Protein AF-A0A7S2F088-F1 (afdb_monomer_lite)

Secondary structure (DSSP, 8-state):
-------EEEEESS-TTSPPPB-SSSBHHHHHHHHHHHHHHHHHTTS--BHHHHHHHHHHHHHHH-SS---EEEEESS-GGGSB-S----THHHHTTTTSTTHHHHHHHHHHTT--

pLDDT: mean 81.99, std 18.35, range [38.06, 98.06]

Structure (mmCIF, N/CA/C/O backbone):
data_AF-A0A7S2F088-F1
#
_entry.id   AF-A0A7S2F088-F1
#
loop_
_atom_site.group_PDB
_atom_site.id
_atom_site.type_symbol
_atom_site.label_atom_id
_atom_site.label_alt_id
_atom_site.label_comp_id
_atom_site.label_asym_id
_atom_site.label_entity_id
_atom_site.label_seq_id
_atom_site.pdbx_PDB_ins_code
_atom_site.Cartn_x
_atom_site.Cartn_y
_atom_site.Cartn_z
_atom_site.occupancy
_atom_site.B_iso_or_equiv
_atom_site.auth_seq_id
_atom_site.auth_comp_id
_atom_site.auth_asym_id
_atom_site.auth_atom_id
_atom_site.pdbx_PDB_model_num
ATOM 1 N N . SER A 1 1 ? 27.245 15.854 -16.614 1.00 49.94 1 SER A N 1
ATOM 2 C CA . SER A 1 1 ? 26.363 15.645 -15.454 1.00 49.94 1 SER A CA 1
ATOM 3 C C . SER A 1 1 ? 25.284 14.673 -15.886 1.00 49.94 1 SER A C 1
ATOM 5 O O . SER A 1 1 ? 24.560 15.002 -16.817 1.00 49.94 1 SER A O 1
ATOM 7 N N . PHE A 1 2 ? 25.236 13.461 -15.329 1.00 54.41 2 PHE A N 1
ATOM 8 C CA . PHE A 1 2 ? 24.070 12.592 -15.503 1.00 54.41 2 PHE A CA 1
ATOM 9 C C . PHE A 1 2 ? 22.984 13.145 -14.579 1.00 54.41 2 PHE A C 1
ATOM 11 O O . PHE A 1 2 ? 23.118 13.063 -13.361 1.00 54.41 2 PHE A O 1
ATOM 18 N N . ALA A 1 3 ? 21.960 13.785 -15.145 1.00 62.44 3 ALA A N 1
ATOM 19 C CA . ALA A 1 3 ? 20.793 14.207 -14.383 1.00 62.44 3 ALA A CA 1
ATOM 20 C C . ALA A 1 3 ? 20.005 12.947 -14.003 1.00 62.44 3 ALA A C 1
ATOM 22 O O . ALA A 1 3 ? 19.189 12.461 -14.780 1.00 62.44 3 ALA A O 1
ATOM 23 N N . TYR A 1 4 ? 20.324 12.368 -12.847 1.00 67.88 4 TYR A N 1
ATOM 24 C CA . TYR A 1 4 ? 19.605 11.217 -12.316 1.00 67.88 4 TYR A CA 1
ATOM 25 C C . TYR A 1 4 ? 18.173 11.651 -11.983 1.00 67.88 4 TYR A C 1
ATOM 27 O O . TYR A 1 4 ? 17.952 12.443 -11.062 1.00 67.88 4 TYR A O 1
ATOM 35 N N . GLN A 1 5 ? 17.207 11.178 -12.768 1.00 74.81 5 GLN A N 1
ATOM 36 C CA . GLN A 1 5 ? 15.791 11.362 -12.473 1.00 74.81 5 GLN A CA 1
ATOM 37 C C . GLN A 1 5 ? 15.404 10.342 -11.404 1.00 74.81 5 GLN A C 1
ATOM 39 O O . GLN A 1 5 ? 15.417 9.141 -11.651 1.00 74.81 5 GLN A O 1
ATOM 44 N N . HIS A 1 6 ? 15.134 10.831 -10.194 1.00 82.12 6 HIS A N 1
ATOM 45 C CA . HIS A 1 6 ? 14.663 9.989 -9.102 1.00 82.12 6 HIS A CA 1
ATOM 46 C C . HIS A 1 6 ? 13.187 9.681 -9.320 1.00 82.12 6 HIS A C 1
ATOM 48 O O . HIS A 1 6 ? 12.383 10.604 -9.436 1.00 82.12 6 HIS A O 1
ATOM 54 N N . GLU A 1 7 ? 12.839 8.400 -9.326 1.00 90.69 7 GLU A N 1
ATOM 55 C CA . GLU A 1 7 ? 11.452 7.982 -9.185 1.00 90.69 7 GLU A CA 1
ATOM 56 C C . GLU A 1 7 ? 11.121 7.823 -7.701 1.00 90.69 7 GLU A C 1
ATOM 58 O O . GLU A 1 7 ? 11.895 7.236 -6.941 1.00 90.69 7 GLU A O 1
ATOM 63 N N . ILE A 1 8 ? 9.991 8.380 -7.277 1.00 93.62 8 ILE A N 1
ATOM 64 C CA . ILE A 1 8 ? 9.553 8.385 -5.880 1.00 93.62 8 ILE A CA 1
ATOM 65 C C . ILE A 1 8 ? 8.120 7.878 -5.840 1.00 93.62 8 ILE A C 1
ATOM 67 O O . ILE A 1 8 ? 7.269 8.377 -6.569 1.00 93.62 8 ILE A O 1
ATOM 71 N N . TYR A 1 9 ? 7.852 6.926 -4.952 1.00 95.50 9 TYR A N 1
ATOM 72 C CA . TYR A 1 9 ? 6.520 6.388 -4.695 1.00 95.50 9 TYR A CA 1
ATOM 73 C C . TYR A 1 9 ? 6.287 6.412 -3.184 1.00 95.50 9 TYR A C 1
ATOM 75 O O . TYR A 1 9 ? 7.105 5.897 -2.422 1.00 95.50 9 TYR A O 1
ATOM 83 N N . GLN A 1 10 ? 5.189 7.023 -2.748 1.00 95.69 10 GLN A N 1
ATOM 84 C CA . GLN A 1 10 ? 4.848 7.217 -1.342 1.00 95.69 10 GLN A CA 1
ATOM 85 C C . GLN A 1 10 ? 3.405 6.783 -1.094 1.00 95.69 10 GLN A C 1
ATOM 87 O O . GLN A 1 10 ? 2.480 7.299 -1.719 1.00 95.69 10 GLN A O 1
ATOM 92 N N . ILE A 1 11 ? 3.217 5.865 -0.144 1.00 96.00 11 ILE A N 1
ATOM 93 C CA . ILE A 1 11 ? 1.900 5.515 0.394 1.00 96.00 11 ILE A CA 1
ATOM 94 C C . ILE A 1 11 ? 1.778 6.151 1.778 1.00 96.00 11 ILE A C 1
ATOM 96 O O . ILE A 1 11 ? 2.539 5.809 2.684 1.00 96.00 11 ILE A O 1
ATOM 100 N N . SER A 1 12 ? 0.823 7.063 1.934 1.00 96.50 12 SER A N 1
ATOM 101 C CA . SER A 1 12 ? 0.518 7.733 3.200 1.00 96.50 12 SER A CA 1
ATOM 102 C C . SER A 1 12 ? -0.652 7.053 3.909 1.00 96.50 12 SER A C 1
ATOM 104 O O . SER A 1 12 ? -1.591 6.582 3.264 1.00 96.50 12 SER A O 1
ATOM 106 N N . ALA A 1 13 ? -0.587 7.004 5.243 1.00 95.19 13 ALA A N 1
ATOM 107 C CA . ALA A 1 13 ? -1.610 6.383 6.089 1.00 95.19 13 ALA A CA 1
ATOM 108 C C . ALA A 1 13 ? -2.884 7.229 6.245 1.00 95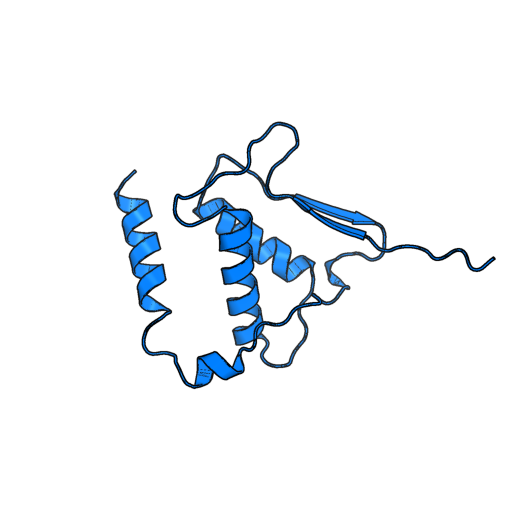.19 13 ALA A C 1
ATOM 110 O O . ALA A 1 13 ? -3.929 6.674 6.573 1.00 95.19 13 ALA A O 1
ATOM 111 N N . SER A 1 14 ? -2.774 8.536 6.034 1.00 94.06 14 SER A N 1
ATOM 112 C CA . SER A 1 14 ? -3.848 9.514 6.172 1.00 94.06 14 SER A CA 1
ATOM 113 C C . SER A 1 14 ? -3.558 10.722 5.278 1.00 94.06 14 SER A C 1
ATOM 115 O O . SER A 1 14 ? -2.433 10.883 4.777 1.00 94.06 14 SER A O 1
ATOM 117 N N . LYS A 1 15 ? -4.571 11.565 5.073 1.00 93.00 15 LYS A N 1
ATOM 118 C CA . LYS A 1 15 ? -4.386 12.918 4.536 1.00 93.00 15 LYS A CA 1
ATOM 119 C C . LYS A 1 15 ? -3.787 13.863 5.576 1.00 93.00 15 LYS A C 1
ATOM 121 O O . LYS A 1 15 ? -3.713 13.540 6.757 1.00 93.00 15 LYS A O 1
ATOM 126 N N . ASP A 1 16 ? -3.398 15.052 5.125 1.00 90.19 16 ASP A N 1
ATOM 127 C CA . ASP A 1 16 ? -2.850 16.102 5.993 1.00 90.19 16 ASP A CA 1
ATOM 128 C C . ASP A 1 16 ? -3.859 16.590 7.054 1.00 90.19 16 ASP A C 1
ATOM 130 O O . ASP A 1 16 ? -3.454 17.105 8.094 1.00 90.19 16 ASP A O 1
ATOM 134 N N . ASP A 1 17 ? -5.163 16.442 6.798 1.00 92.19 17 ASP A N 1
ATOM 135 C CA . ASP A 1 17 ? -6.270 16.801 7.692 1.00 92.19 17 ASP A CA 1
ATOM 136 C C . ASP A 1 17 ? -6.829 15.616 8.501 1.00 92.19 17 ASP A C 1
ATOM 138 O O . ASP A 1 17 ? -7.833 15.760 9.199 1.00 92.19 17 ASP A O 1
ATOM 142 N N . GLU A 1 18 ? -6.173 14.457 8.440 1.00 93.31 18 GLU A N 1
ATOM 143 C CA . GLU A 1 18 ? -6.602 13.208 9.066 1.00 93.31 18 GLU A CA 1
ATOM 144 C C . GLU A 1 18 ? -5.487 12.619 9.951 1.00 93.31 18 GLU A C 1
ATOM 146 O O . GLU A 1 18 ? -4.292 12.771 9.682 1.00 93.31 18 GLU A O 1
ATOM 151 N N . GLU A 1 19 ? -5.868 11.873 10.990 1.00 91.94 19 GLU A N 1
ATOM 152 C CA . GLU A 1 19 ? -4.920 11.138 11.832 1.00 91.94 19 GLU A CA 1
ATOM 153 C C . GLU A 1 19 ? -4.855 9.661 11.434 1.00 91.94 19 GLU A C 1
ATOM 155 O O . GLU A 1 19 ? -5.869 9.019 11.158 1.00 91.94 19 GLU A O 1
ATOM 160 N N . ALA A 1 20 ? -3.646 9.096 11.441 1.00 93.25 20 ALA A N 1
ATOM 161 C CA . ALA A 1 20 ? -3.470 7.663 11.254 1.00 93.25 20 ALA A CA 1
ATOM 162 C C . ALA A 1 20 ? -4.046 6.891 12.454 1.00 93.25 20 ALA A C 1
ATOM 164 O O . ALA A 1 20 ? -3.720 7.158 13.610 1.00 93.25 20 ALA A O 1
ATOM 165 N N . VAL A 1 21 ? -4.869 5.890 12.163 1.00 94.12 21 VAL A N 1
ATOM 166 C CA . VAL A 1 21 ? -5.628 5.112 13.140 1.00 94.12 21 VAL A CA 1
ATOM 167 C C . VAL A 1 21 ? -4.855 3.864 13.560 1.00 94.12 21 VAL A C 1
ATOM 169 O O . VAL A 1 21 ? -4.349 3.100 12.728 1.00 94.12 21 VAL A O 1
ATOM 172 N N . ASP A 1 22 ? -4.816 3.617 14.871 1.00 92.56 22 ASP A N 1
ATOM 173 C CA . ASP A 1 22 ? -4.371 2.354 15.462 1.00 92.56 22 ASP A CA 1
ATOM 174 C C . ASP A 1 22 ? -5.581 1.502 15.863 1.00 92.56 22 ASP A C 1
ATOM 176 O O . ASP A 1 22 ? -6.519 1.971 16.503 1.00 92.56 22 ASP A O 1
ATOM 180 N N . THR A 1 23 ? -5.554 0.225 15.493 1.00 86.06 23 THR A N 1
ATOM 181 C CA . THR A 1 23 ? -6.620 -0.745 15.794 1.00 86.06 23 THR A CA 1
ATOM 182 C C . THR A 1 23 ? -6.441 -1.448 17.150 1.00 86.06 23 THR A C 1
ATOM 184 O O . THR A 1 23 ? -7.152 -2.403 17.462 1.00 86.06 23 THR A O 1
ATOM 187 N N . GLY A 1 24 ? -5.432 -1.062 17.938 1.00 85.44 24 GLY A N 1
ATOM 188 C CA . GLY A 1 24 ? -4.976 -1.765 19.143 1.00 85.44 24 GLY A CA 1
ATOM 189 C C . GLY A 1 24 ? -4.143 -3.019 18.846 1.00 85.44 24 GLY A C 1
ATOM 190 O O . GLY A 1 24 ? -3.587 -3.634 19.755 1.00 85.44 24 GLY A O 1
ATO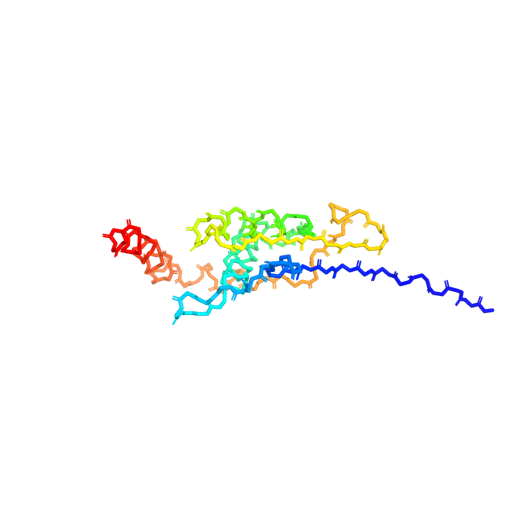M 191 N N . LYS A 1 25 ? -4.042 -3.406 17.570 1.00 79.81 25 LYS A N 1
ATOM 192 C CA . LYS A 1 25 ? -3.213 -4.509 17.058 1.00 79.81 25 LYS A CA 1
ATOM 193 C C . LYS A 1 25 ? -2.212 -4.024 16.000 1.00 79.81 25 LYS A C 1
ATOM 195 O O . LYS A 1 25 ? -1.622 -4.841 15.291 1.00 79.81 25 LYS A O 1
ATOM 200 N N . GLY A 1 26 ? -2.035 -2.706 15.898 1.00 89.50 26 GLY A N 1
ATOM 201 C CA . GLY A 1 26 ? -1.199 -2.026 14.919 1.00 89.50 26 GLY A CA 1
ATOM 202 C C . GLY A 1 26 ? -1.984 -1.023 14.072 1.00 89.50 26 GLY A C 1
ATOM 203 O O . GLY A 1 26 ? -3.219 -1.032 14.029 1.00 89.50 26 GLY A O 1
ATOM 204 N N . GLY A 1 27 ? -1.237 -0.178 13.360 1.00 94.06 27 GLY A N 1
ATOM 205 C CA . GLY A 1 27 ? -1.795 0.840 12.472 1.00 94.06 27 GLY A CA 1
ATOM 206 C C . GLY A 1 27 ? -2.541 0.248 11.274 1.00 94.06 27 GLY A C 1
ATOM 207 O O . GLY A 1 27 ? -2.106 -0.757 10.698 1.00 94.06 27 GLY A O 1
ATOM 208 N N . VAL A 1 28 ? -3.634 0.900 10.869 1.00 94.81 28 VAL A N 1
ATOM 209 C CA . VAL A 1 28 ? -4.498 0.467 9.755 1.00 94.81 28 VAL A CA 1
ATOM 210 C C . VAL A 1 28 ? -3.706 0.264 8.459 1.00 94.81 28 VAL A C 1
ATOM 212 O O . VAL A 1 28 ? -3.871 -0.772 7.806 1.00 94.81 28 VAL A O 1
ATOM 215 N N . LEU A 1 29 ? -2.798 1.187 8.106 1.00 95.81 29 LEU A N 1
ATOM 216 C CA . LEU A 1 29 ? -1.945 1.045 6.918 1.00 95.81 29 LEU A CA 1
ATOM 217 C C . LEU A 1 29 ? -1.056 -0.201 7.012 1.00 95.81 29 LEU A C 1
ATOM 219 O O . LEU A 1 29 ? -1.047 -1.020 6.097 1.00 95.81 29 LEU A O 1
ATOM 223 N N . THR A 1 30 ? -0.334 -0.376 8.118 1.00 94.75 30 THR A N 1
ATOM 224 C CA . THR A 1 30 ? 0.602 -1.497 8.297 1.00 94.75 30 THR A CA 1
ATOM 225 C C . THR A 1 30 ? -0.119 -2.845 8.282 1.00 94.75 30 THR A C 1
ATOM 227 O O . THR A 1 30 ? 0.341 -3.792 7.638 1.00 94.75 30 THR A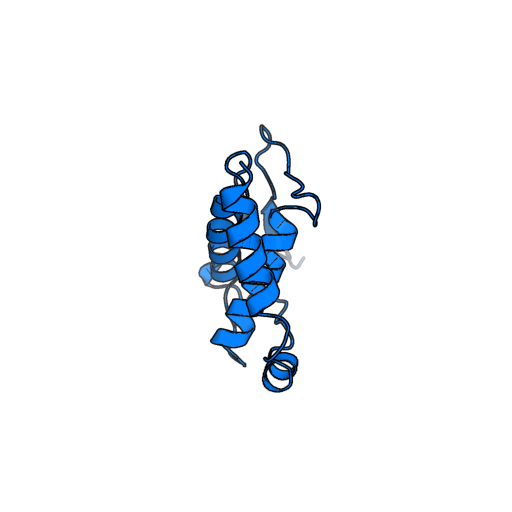 O 1
ATOM 230 N N . ALA A 1 31 ? -1.272 -2.935 8.951 1.00 93.94 31 ALA A N 1
ATOM 231 C CA . ALA A 1 31 ? -2.102 -4.135 8.962 1.00 93.94 31 ALA A CA 1
ATOM 232 C C . ALA A 1 31 ? -2.631 -4.469 7.557 1.00 93.94 31 ALA A C 1
ATOM 234 O O . ALA A 1 31 ? -2.547 -5.619 7.114 1.00 93.94 31 ALA A O 1
ATOM 235 N N . SER A 1 32 ? -3.119 -3.457 6.836 1.00 94.75 32 SER A N 1
ATOM 236 C CA . SER A 1 32 ? -3.620 -3.600 5.467 1.00 94.75 32 SER A CA 1
ATOM 237 C C . SER A 1 32 ? -2.509 -4.006 4.499 1.00 94.75 32 SER A C 1
ATOM 239 O O . SER A 1 32 ? -2.688 -4.955 3.739 1.00 94.75 32 SER A O 1
ATOM 241 N N . LEU A 1 33 ? -1.337 -3.372 4.587 1.00 94.69 33 LEU A N 1
ATOM 242 C CA . LEU A 1 33 ? -0.168 -3.664 3.758 1.00 94.69 33 LEU A CA 1
ATOM 243 C C . LEU A 1 33 ? 0.298 -5.106 3.916 1.00 94.69 33 LEU A C 1
ATOM 245 O O . LEU A 1 33 ? 0.438 -5.823 2.927 1.00 94.69 33 LEU A O 1
ATOM 249 N N . ARG A 1 34 ? 0.465 -5.569 5.157 1.00 91.88 34 ARG A N 1
ATOM 250 C CA . ARG A 1 34 ? 0.885 -6.948 5.425 1.00 91.88 34 ARG A CA 1
ATOM 251 C C . ARG A 1 34 ? -0.105 -7.967 4.855 1.00 91.88 34 ARG A C 1
ATOM 253 O O . ARG A 1 34 ? 0.319 -8.956 4.261 1.00 91.88 34 ARG A O 1
ATOM 260 N N . ARG A 1 35 ? -1.414 -7.734 5.023 1.00 90.31 35 ARG A N 1
ATOM 261 C CA . ARG A 1 35 ? -2.467 -8.611 4.480 1.00 90.31 35 ARG A CA 1
ATOM 262 C C . ARG A 1 35 ? -2.453 -8.619 2.947 1.00 90.31 35 ARG A C 1
ATOM 264 O O . ARG A 1 35 ? -2.537 -9.692 2.357 1.00 90.31 35 ARG A O 1
ATOM 271 N N . THR A 1 36 ? -2.310 -7.454 2.319 1.00 94.50 36 THR A N 1
ATOM 272 C CA . THR A 1 36 ? -2.280 -7.316 0.858 1.00 94.50 36 THR A CA 1
ATOM 273 C C . THR A 1 36 ? -1.061 -7.984 0.235 1.00 94.50 36 THR A C 1
ATOM 275 O O . THR A 1 36 ? -1.226 -8.786 -0.676 1.00 94.50 36 THR A O 1
ATOM 278 N N . ILE A 1 37 ? 0.151 -7.713 0.735 1.00 93.19 37 ILE A N 1
ATOM 279 C CA . ILE A 1 37 ? 1.379 -8.324 0.197 1.00 93.19 37 ILE A CA 1
ATOM 280 C C . ILE A 1 37 ? 1.291 -9.851 0.311 1.00 93.19 37 ILE A C 1
ATOM 282 O O . ILE A 1 37 ? 1.616 -10.550 -0.645 1.00 93.19 37 ILE A O 1
ATOM 286 N N . ARG A 1 38 ? 0.792 -10.377 1.439 1.00 89.19 38 ARG A N 1
ATOM 287 C CA . ARG A 1 38 ? 0.587 -11.821 1.620 1.00 89.19 38 ARG A CA 1
ATOM 288 C C . ARG A 1 38 ? -0.386 -12.396 0.588 1.00 89.19 38 ARG A C 1
ATOM 290 O O . ARG A 1 38 ? -0.057 -13.389 -0.048 1.00 89.19 38 ARG A O 1
ATOM 297 N N . GLU A 1 39 ? -1.562 -11.792 0.417 1.00 90.19 39 GLU A N 1
ATOM 298 C CA . GLU A 1 39 ? -2.558 -12.235 -0.572 1.00 90.19 39 GLU A CA 1
ATOM 299 C C . GLU A 1 39 ? -1.996 -12.202 -1.996 1.00 90.19 39 GLU A C 1
ATOM 301 O O . GLU A 1 39 ? -2.108 -13.190 -2.720 1.00 90.19 39 GLU A O 1
ATOM 306 N N . LEU A 1 40 ? -1.362 -11.093 -2.386 1.00 92.38 40 LEU A N 1
ATOM 307 C CA . LEU A 1 40 ? -0.793 -10.935 -3.721 1.00 92.38 40 LEU A CA 1
ATOM 308 C C . LEU A 1 40 ? 0.326 -11.940 -3.971 1.00 92.38 40 LEU A C 1
ATOM 310 O O . LEU A 1 40 ? 0.318 -12.571 -5.020 1.00 92.38 40 LEU A O 1
ATOM 314 N N . SER A 1 41 ? 1.212 -12.156 -2.995 1.00 90.50 41 SER A N 1
ATOM 315 C CA . SER A 1 41 ? 2.305 -13.130 -3.114 1.00 90.50 41 SER A CA 1
ATOM 316 C C . SER A 1 41 ? 1.788 -14.564 -3.221 1.00 90.50 41 SER A C 1
ATOM 318 O O . SER A 1 41 ? 2.326 -15.352 -3.984 1.00 90.50 41 SER A O 1
ATOM 320 N N . VAL A 1 42 ? 0.721 -14.920 -2.497 1.00 88.19 42 VAL A N 1
ATOM 321 C CA . VAL A 1 42 ? 0.088 -16.244 -2.631 1.00 88.19 42 VAL A CA 1
ATOM 322 C C . VAL A 1 42 ? -0.623 -16.393 -3.979 1.00 88.19 42 VAL A C 1
ATOM 324 O O . VAL A 1 42 ? -0.591 -17.470 -4.565 1.00 88.19 42 VAL A O 1
ATOM 327 N N . THR A 1 43 ? -1.262 -15.329 -4.468 1.00 88.25 43 THR A N 1
ATOM 328 C CA . THR A 1 43 ? -2.048 -15.355 -5.713 1.00 88.25 43 THR A CA 1
ATOM 329 C C . THR A 1 43 ? -1.160 -15.392 -6.956 1.00 88.25 43 THR A C 1
ATOM 331 O O . THR A 1 43 ? -1.453 -16.135 -7.886 1.00 88.25 43 THR A O 1
ATOM 334 N N . HIS A 1 44 ? -0.084 -14.604 -6.965 1.00 86.38 44 HIS A N 1
ATOM 335 C CA . HIS A 1 44 ? 0.843 -14.479 -8.094 1.00 86.38 44 HIS A CA 1
ATOM 336 C C . HIS A 1 44 ? 1.987 -15.501 -8.026 1.00 86.38 44 HIS A C 1
ATOM 338 O O . HIS A 1 44 ? 2.598 -15.814 -9.045 1.00 86.38 44 HIS A O 1
ATOM 344 N N . GLY A 1 45 ? 2.279 -16.055 -6.844 1.00 84.44 45 GLY A N 1
ATOM 345 C CA . GLY A 1 45 ? 3.384 -16.989 -6.654 1.00 84.44 45 GLY A CA 1
ATOM 346 C C . GLY A 1 45 ? 4.722 -16.327 -6.978 1.00 84.44 45 GLY A C 1
ATOM 347 O O . GLY A 1 45 ? 5.201 -15.479 -6.228 1.00 84.44 45 GLY A O 1
ATOM 348 N N . GLU A 1 46 ? 5.331 -16.732 -8.092 1.00 83.25 46 GLU A N 1
ATOM 349 C CA . GLU A 1 46 ? 6.602 -16.176 -8.579 1.00 83.25 46 GLU A CA 1
ATOM 350 C C . GLU A 1 46 ? 6.422 -14.926 -9.458 1.00 83.25 46 GLU A C 1
ATOM 352 O O . GLU A 1 46 ? 7.401 -14.243 -9.752 1.00 83.25 46 GLU A O 1
ATOM 357 N N . GLU A 1 47 ? 5.193 -14.605 -9.874 1.00 89.25 47 GLU A N 1
ATOM 358 C CA . GLU A 1 47 ? 4.923 -13.446 -10.726 1.00 89.25 47 GLU A CA 1
ATOM 359 C C . GLU A 1 47 ? 4.996 -12.118 -9.949 1.00 89.25 47 GLU A C 1
ATOM 361 O O . GLU A 1 47 ? 4.664 -12.017 -8.762 1.00 89.25 47 GLU A O 1
ATOM 366 N N . GLU A 1 48 ? 5.446 -11.067 -10.636 1.00 92.31 48 GLU A N 1
ATOM 367 C CA . GLU A 1 48 ? 5.483 -9.707 -10.099 1.00 92.31 48 GLU A CA 1
ATOM 368 C C . GLU A 1 48 ? 4.078 -9.089 -10.064 1.00 92.31 48 GLU A C 1
ATOM 370 O O . GLU A 1 48 ? 3.247 -9.328 -10.938 1.00 92.31 48 GLU A O 1
ATOM 375 N N . TYR A 1 49 ? 3.835 -8.230 -9.075 1.00 95.31 49 TYR A N 1
ATOM 376 C CA . TYR A 1 49 ? 2.636 -7.397 -8.981 1.00 95.31 49 TYR A CA 1
ATOM 377 C C . TYR A 1 49 ? 3.042 -5.942 -8.771 1.00 95.31 49 TYR A C 1
ATOM 379 O O . TYR A 1 49 ? 4.122 -5.650 -8.252 1.00 95.31 49 TYR A O 1
ATOM 387 N N . SER A 1 50 ? 2.201 -5.009 -9.205 1.00 97.06 50 SER A N 1
ATOM 388 C CA . SER A 1 50 ? 2.565 -3.596 -9.263 1.00 97.06 50 SER A CA 1
ATOM 389 C C . SER A 1 50 ? 2.383 -2.872 -7.925 1.00 97.06 50 SER A C 1
ATOM 391 O O . SER A 1 50 ? 1.642 -3.312 -7.041 1.00 97.06 50 SER A O 1
ATOM 393 N N . ILE A 1 51 ? 3.007 -1.698 -7.783 1.00 97.44 51 ILE A N 1
ATOM 394 C CA . ILE A 1 51 ? 2.737 -0.781 -6.661 1.00 97.44 51 ILE A CA 1
ATOM 395 C C . ILE A 1 51 ? 1.244 -0.416 -6.607 1.00 97.44 51 ILE A C 1
ATOM 397 O O . ILE A 1 51 ? 0.682 -0.284 -5.517 1.00 97.44 51 ILE A O 1
ATOM 401 N N . GLN A 1 52 ? 0.591 -0.293 -7.768 1.00 98.06 52 GLN A N 1
ATOM 402 C CA . GLN A 1 52 ? -0.846 -0.026 -7.852 1.00 98.06 52 GLN A CA 1
ATOM 403 C C . GLN A 1 52 ? -1.670 -1.156 -7.218 1.00 98.06 52 GLN A C 1
ATOM 405 O O . GLN A 1 52 ? -2.562 -0.870 -6.421 1.00 98.06 52 GLN A O 1
ATOM 410 N N . ASP A 1 53 ? -1.343 -2.420 -7.502 1.00 97.56 53 ASP A N 1
ATOM 411 C CA . ASP A 1 53 ? -2.058 -3.581 -6.949 1.00 97.56 53 ASP A CA 1
ATOM 412 C C . ASP A 1 53 ? -1.957 -3.621 -5.420 1.00 97.56 53 ASP A C 1
ATOM 414 O O . ASP A 1 53 ? -2.938 -3.889 -4.717 1.00 97.56 53 ASP A O 1
ATOM 418 N N . VAL A 1 54 ? -0.774 -3.287 -4.893 1.00 97.25 54 VAL A N 1
ATOM 419 C CA . VAL A 1 54 ? -0.552 -3.172 -3.450 1.00 97.25 54 VAL A CA 1
ATOM 420 C C . VAL A 1 54 ? -1.385 -2.043 -2.859 1.00 97.25 54 VAL A C 1
ATOM 422 O O . VAL A 1 54 ? -2.082 -2.255 -1.868 1.00 97.25 54 VAL A O 1
ATOM 425 N N . PHE A 1 55 ? -1.362 -0.852 -3.457 1.00 98.00 55 PHE A N 1
ATOM 426 C CA . PHE A 1 55 ? -2.138 0.278 -2.954 1.00 98.00 55 PHE A CA 1
ATOM 427 C C . PHE A 1 55 ? -3.645 -0.007 -2.958 1.00 98.00 55 PHE A C 1
ATOM 429 O O . PHE A 1 55 ? -4.311 0.206 -1.946 1.00 98.00 55 PHE A O 1
ATOM 436 N N . GLU A 1 56 ? -4.185 -0.548 -4.049 1.00 97.88 56 GLU A N 1
ATOM 437 C CA . GLU A 1 56 ? -5.608 -0.879 -4.146 1.00 97.88 56 GLU A CA 1
ATOM 438 C C . GLU A 1 56 ? -6.013 -1.968 -3.151 1.00 97.88 56 GLU A C 1
ATOM 440 O O . GLU A 1 56 ? -7.066 -1.874 -2.515 1.00 97.88 56 GLU A O 1
ATOM 445 N N . GLY A 1 57 ? -5.172 -2.989 -2.969 1.00 96.94 57 GLY A N 1
ATOM 446 C CA . GLY A 1 57 ? -5.398 -4.015 -1.958 1.00 96.94 57 GLY A CA 1
ATOM 447 C C . GLY A 1 57 ? -5.374 -3.451 -0.536 1.00 96.94 57 GLY A C 1
ATOM 448 O O . GLY A 1 57 ? -6.195 -3.860 0.289 1.00 96.94 57 GLY A O 1
ATOM 449 N N . CYS A 1 58 ? -4.472 -2.504 -0.251 1.00 97.00 58 CYS A N 1
ATOM 450 C CA . CYS A 1 58 ? -4.424 -1.785 1.020 1.00 97.00 58 CYS A CA 1
ATOM 451 C C . CYS A 1 58 ? -5.676 -0.939 1.232 1.00 97.00 58 CYS A C 1
ATOM 453 O O . CYS A 1 58 ? -6.287 -1.050 2.289 1.00 97.00 58 CYS A O 1
ATOM 455 N N . LYS A 1 59 ? -6.085 -0.149 0.232 1.00 96.81 59 LYS A N 1
ATOM 456 C CA . LYS A 1 59 ? -7.259 0.727 0.310 1.00 96.81 59 LYS A CA 1
ATOM 457 C C . LYS A 1 59 ? -8.525 -0.069 0.623 1.00 96.81 59 LYS A C 1
ATOM 459 O O . LYS A 1 59 ? -9.154 0.169 1.645 1.00 96.81 59 LYS A O 1
ATOM 464 N N . ARG A 1 60 ? -8.795 -1.142 -0.137 1.00 96.00 60 ARG A N 1
ATOM 465 C CA . ARG A 1 60 ? -9.948 -2.038 0.103 1.00 96.00 60 ARG A CA 1
ATOM 466 C C . ARG A 1 60 ? -9.995 -2.645 1.510 1.00 96.00 60 ARG A C 1
ATOM 468 O O . ARG A 1 60 ? -11.055 -3.098 1.938 1.00 96.00 60 ARG A O 1
ATOM 475 N N . ARG A 1 61 ? -8.850 -2.771 2.185 1.00 94.50 61 ARG A N 1
ATOM 476 C CA . ARG A 1 61 ? -8.748 -3.320 3.545 1.00 94.50 61 ARG A CA 1
ATOM 477 C C . ARG A 1 61 ? -8.831 -2.233 4.602 1.00 94.50 61 ARG A C 1
ATOM 479 O O . ARG A 1 61 ? -9.517 -2.442 5.594 1.00 94.50 61 ARG A O 1
ATOM 486 N N . ALA A 1 62 ? -8.180 -1.100 4.370 1.00 93.88 62 ALA A N 1
ATOM 487 C CA . ALA A 1 62 ? -8.251 0.061 5.240 1.00 93.88 62 ALA A CA 1
ATOM 48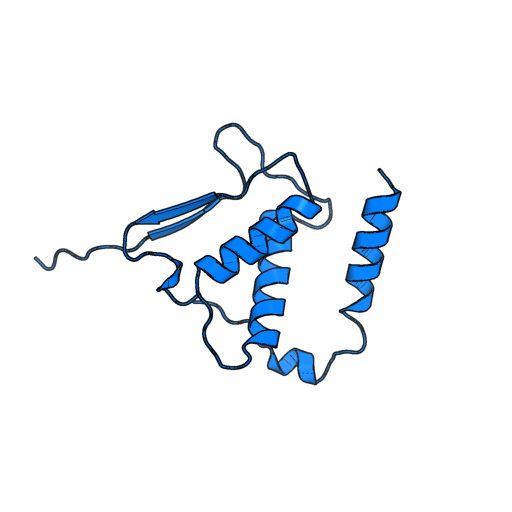8 C C . ALA A 1 62 ? -9.699 0.540 5.384 1.00 93.88 62 ALA A C 1
ATOM 490 O O . ALA A 1 62 ? -10.162 0.653 6.513 1.00 93.88 62 ALA A O 1
ATOM 491 N N . ASP A 1 63 ? -10.438 0.629 4.272 1.00 92.19 63 ASP A N 1
ATOM 492 C CA . ASP A 1 63 ? -11.857 1.018 4.240 1.00 92.19 63 ASP A CA 1
ATOM 493 C C . ASP A 1 63 ? -12.765 0.082 5.070 1.00 92.19 63 ASP A C 1
ATOM 495 O O . ASP A 1 63 ? -13.877 0.448 5.437 1.00 92.19 63 ASP A O 1
ATOM 499 N N . LYS A 1 64 ? -12.318 -1.150 5.365 1.00 92.00 64 LYS A N 1
ATOM 500 C CA . LYS A 1 64 ? -13.038 -2.101 6.236 1.00 92.00 64 LYS A CA 1
ATOM 501 C C . LYS A 1 64 ? -12.641 -1.995 7.706 1.00 92.00 64 LYS A C 1
ATOM 503 O O . LYS A 1 64 ? -13.372 -2.482 8.561 1.00 92.00 64 LYS A O 1
ATOM 508 N N . LEU A 1 65 ? -11.460 -1.448 7.989 1.00 90.25 65 LEU A N 1
ATOM 509 C CA . LEU A 1 65 ? -10.909 -1.332 9.338 1.00 90.25 65 LEU A CA 1
ATOM 510 C C . LEU A 1 65 ? -11.241 0.015 9.976 1.00 90.25 65 LEU A C 1
ATOM 512 O O . LEU A 1 65 ? -11.373 0.085 11.195 1.00 90.25 65 LEU A O 1
ATOM 516 N N . SER A 1 66 ? -11.335 1.077 9.178 1.00 89.44 66 SER A N 1
ATOM 517 C CA . SER A 1 66 ? -11.667 2.414 9.654 1.00 89.44 66 SER A CA 1
ATOM 518 C C . SER A 1 66 ? -12.208 3.277 8.518 1.00 89.44 66 SER A C 1
ATOM 520 O O . SER A 1 66 ? -11.712 3.219 7.398 1.00 89.44 66 SER A O 1
ATOM 522 N N . ASP A 1 67 ? -13.191 4.109 8.841 1.00 90.75 67 ASP A N 1
ATOM 523 C CA . ASP A 1 67 ? -13.728 5.184 8.005 1.00 90.75 67 ASP A CA 1
ATOM 524 C C . ASP A 1 67 ? -13.139 6.564 8.361 1.00 90.75 67 ASP A C 1
ATOM 526 O O . ASP A 1 67 ? -13.523 7.572 7.772 1.00 90.75 67 ASP A O 1
ATOM 530 N N . LEU A 1 68 ? -12.199 6.617 9.314 1.00 90.81 68 LEU A N 1
ATOM 531 C CA . LEU A 1 68 ? -11.616 7.856 9.845 1.00 90.81 68 LEU A CA 1
ATOM 532 C C . LEU A 1 68 ? -10.328 8.290 9.132 1.00 90.81 68 LEU A C 1
ATOM 534 O O . LEU A 1 68 ? -9.832 9.383 9.393 1.00 90.81 68 LEU A O 1
ATOM 538 N N . GLN A 1 69 ? -9.770 7.438 8.272 1.00 92.56 69 GLN A N 1
ATOM 539 C CA . GLN A 1 69 ? -8.551 7.727 7.520 1.00 92.56 69 GLN A CA 1
ATOM 540 C C . GLN A 1 69 ? -8.647 7.224 6.080 1.00 92.56 69 GLN A C 1
ATOM 542 O O . GLN A 1 69 ? -9.109 6.111 5.828 1.00 92.56 69 GLN A O 1
ATOM 547 N N . GLU A 1 70 ? -8.125 8.002 5.136 1.00 94.56 70 GLU A N 1
ATOM 548 C CA . GLU A 1 70 ? -7.982 7.609 3.741 1.00 94.56 70 GLU A CA 1
ATOM 549 C C . GLU A 1 70 ? -6.506 7.425 3.371 1.00 94.56 70 GLU A C 1
ATOM 551 O O . GLU A 1 70 ? -5.670 8.316 3.522 1.00 94.56 70 GLU A O 1
ATOM 556 N N . LEU A 1 71 ? -6.184 6.257 2.808 1.00 96.25 71 LEU A N 1
ATOM 557 C CA . LEU A 1 71 ? -4.857 6.012 2.252 1.00 96.25 71 LEU A CA 1
ATOM 558 C C . LEU A 1 71 ? -4.671 6.778 0.938 1.00 96.25 71 LEU A C 1
ATOM 560 O O . LEU A 1 71 ? -5.520 6.709 0.044 1.00 96.25 71 LEU A O 1
ATOM 564 N N . ILE A 1 72 ? -3.506 7.406 0.768 1.00 97.12 72 ILE A N 1
ATOM 565 C CA . ILE A 1 72 ? -3.139 8.108 -0.469 1.00 97.12 72 ILE A CA 1
ATOM 566 C C . ILE A 1 72 ? -1.870 7.506 -1.065 1.00 97.12 72 ILE A C 1
ATOM 568 O O . ILE A 1 72 ? -0.907 7.237 -0.350 1.00 97.12 72 ILE A O 1
ATOM 572 N N . LEU A 1 73 ? -1.854 7.358 -2.391 1.00 97.19 73 LEU A N 1
ATOM 573 C CA . LEU A 1 73 ? -0.657 7.083 -3.177 1.00 97.19 73 LEU A CA 1
ATOM 574 C C . LEU A 1 73 ? -0.229 8.351 -3.920 1.00 97.19 73 LEU A C 1
ATOM 576 O O . LEU A 1 73 ? -0.971 8.879 -4.747 1.00 97.19 73 LEU A O 1
ATOM 580 N N . GLN A 1 74 ? 0.982 8.816 -3.640 1.00 96.75 74 GLN A N 1
ATOM 581 C CA . GLN A 1 74 ? 1.641 9.909 -4.349 1.00 96.75 74 GLN A CA 1
ATOM 582 C C . GLN A 1 74 ? 2.876 9.360 -5.057 1.00 96.75 74 GLN A C 1
ATOM 584 O O . GLN A 1 74 ? 3.570 8.492 -4.527 1.00 96.75 74 GLN A O 1
ATOM 589 N N . PHE A 1 75 ? 3.160 9.847 -6.262 1.00 96.38 75 PHE A N 1
ATOM 590 C CA . PHE A 1 75 ? 4.337 9.407 -7.000 1.00 96.38 75 PHE A CA 1
ATOM 591 C C . PHE A 1 75 ? 4.891 10.488 -7.926 1.00 96.38 75 PHE A C 1
ATOM 593 O O . PHE A 1 75 ? 4.182 11.395 -8.364 1.00 96.38 75 PHE A O 1
ATOM 600 N N . HIS A 1 76 ? 6.174 10.354 -8.243 1.00 95.62 76 HIS A N 1
ATOM 601 C CA . HIS A 1 76 ? 6.885 11.102 -9.266 1.00 95.62 76 HIS A CA 1
ATOM 602 C C . HIS A 1 76 ? 7.691 10.110 -10.108 1.00 95.62 76 HIS A C 1
ATOM 604 O O . HIS A 1 76 ? 8.530 9.400 -9.562 1.00 95.62 76 HIS A O 1
ATOM 610 N N . GLY A 1 77 ? 7.438 10.053 -11.416 1.00 92.50 77 GLY A N 1
ATOM 611 C CA . GLY A 1 77 ? 8.061 9.082 -12.321 1.00 92.50 77 GLY A CA 1
ATOM 612 C C . GLY A 1 77 ? 7.028 8.304 -13.135 1.00 92.50 77 GLY A C 1
ATOM 613 O O . GLY A 1 77 ? 5.985 8.850 -13.510 1.00 92.50 77 GLY A O 1
ATOM 614 N N . MET A 1 78 ? 7.329 7.037 -13.425 1.00 95.06 78 MET A N 1
ATOM 615 C CA . MET A 1 78 ? 6.422 6.122 -14.116 1.00 95.06 78 MET A CA 1
ATOM 616 C C . MET A 1 78 ? 5.110 5.923 -13.339 1.00 95.06 78 MET A C 1
ATOM 618 O O . MET A 1 78 ? 5.060 6.001 -12.115 1.00 95.06 78 MET A O 1
ATOM 622 N N . HIS A 1 79 ? 4.008 5.666 -14.049 1.00 96.62 79 HIS A N 1
ATOM 623 C CA . HIS A 1 79 ? 2.735 5.384 -13.384 1.00 96.62 79 HIS A CA 1
ATOM 624 C C . HIS A 1 79 ? 2.844 4.082 -12.551 1.00 96.62 79 HIS A C 1
ATOM 626 O O . HIS A 1 79 ? 3.266 3.069 -13.113 1.00 96.62 79 HIS A O 1
ATOM 632 N N . PRO A 1 80 ? 2.390 4.043 -11.278 1.00 97.44 80 PRO A N 1
ATOM 633 C CA . PRO A 1 80 ? 2.593 2.919 -10.347 1.00 97.44 80 PRO A CA 1
ATOM 634 C C . PRO A 1 80 ? 2.147 1.546 -10.860 1.00 97.44 80 PRO A C 1
ATOM 636 O O . PRO A 1 80 ? 2.731 0.528 -10.511 1.00 97.44 80 PRO A O 1
ATOM 639 N N . ARG A 1 81 ? 1.130 1.512 -11.726 1.00 97.62 81 ARG A N 1
ATOM 640 C CA . ARG A 1 81 ? 0.649 0.296 -12.411 1.00 97.62 81 ARG A CA 1
ATOM 641 C C . ARG A 1 81 ? 1.691 -0.417 -13.284 1.00 97.62 81 ARG A C 1
ATOM 643 O O . ARG A 1 81 ? 1.458 -1.550 -13.680 1.00 97.62 81 ARG A O 1
ATOM 650 N N . TYR A 1 82 ? 2.764 0.269 -13.672 1.00 96.81 82 TYR A N 1
ATOM 651 C CA . TYR A 1 82 ? 3.832 -0.269 -14.522 1.00 96.81 82 TYR A CA 1
ATOM 652 C C . TYR A 1 82 ? 5.124 -0.522 -13.739 1.00 96.81 82 TYR A C 1
ATOM 654 O O . TYR A 1 82 ? 6.151 -0.832 -14.332 1.00 96.81 82 TYR A O 1
ATOM 662 N N . VAL A 1 83 ? 5.079 -0.367 -12.415 1.00 95.75 83 VAL A N 1
ATOM 663 C CA . VAL A 1 83 ? 6.242 -0.457 -11.537 1.00 95.75 83 VAL A CA 1
ATOM 664 C C . VAL A 1 83 ? 6.016 -1.623 -10.595 1.00 95.75 83 VAL A C 1
ATOM 666 O O . VAL A 1 83 ? 5.039 -1.628 -9.842 1.00 95.75 83 VAL A O 1
ATOM 669 N N . ALA A 1 84 ? 6.902 -2.613 -10.653 1.00 94.88 84 ALA A N 1
ATOM 670 C CA . ALA A 1 84 ? 6.836 -3.780 -9.789 1.00 94.88 84 ALA A CA 1
ATOM 671 C C . ALA A 1 84 ? 7.009 -3.376 -8.319 1.00 94.88 84 ALA A C 1
ATOM 673 O O . ALA A 1 84 ? 7.833 -2.526 -7.969 1.00 94.88 84 ALA A O 1
ATOM 674 N N . TRP A 1 85 ? 6.227 -3.997 -7.445 1.00 94.25 85 TRP A N 1
ATOM 675 C CA . TRP A 1 85 ? 6.407 -3.864 -6.014 1.00 94.25 85 TRP A CA 1
ATOM 676 C C . TRP A 1 85 ? 7.712 -4.563 -5.590 1.00 94.25 85 TRP A C 1
ATOM 678 O O . TRP A 1 85 ? 7.900 -5.741 -5.894 1.00 94.25 85 TRP A O 1
ATOM 688 N N . PRO A 1 86 ? 8.612 -3.886 -4.855 1.00 86.12 86 PRO A N 1
ATOM 689 C CA . PRO A 1 86 ? 9.974 -4.380 -4.643 1.00 86.12 86 PRO A CA 1
ATOM 690 C C . PRO A 1 86 ? 10.089 -5.513 -3.612 1.00 86.12 86 PRO A C 1
ATOM 692 O O . PRO A 1 86 ? 11.156 -6.107 -3.481 1.00 86.12 86 PRO A O 1
ATOM 695 N N . LEU A 1 87 ? 9.036 -5.784 -2.831 1.00 79.81 87 LEU A N 1
ATOM 696 C CA . LEU A 1 87 ? 9.074 -6.728 -1.710 1.00 79.81 87 LEU A CA 1
ATOM 697 C C . LEU A 1 87 ? 7.988 -7.797 -1.845 1.00 79.81 87 LEU A C 1
ATOM 699 O O . LEU A 1 87 ? 6.845 -7.592 -1.428 1.00 79.81 87 LEU A O 1
ATOM 703 N N . GLN A 1 88 ? 8.355 -8.953 -2.391 1.00 76.25 88 GLN A N 1
ATOM 704 C CA . GLN A 1 88 ? 7.502 -10.140 -2.368 1.00 76.25 88 GLN A CA 1
ATOM 705 C C . GLN A 1 88 ? 7.513 -10.789 -0.975 1.00 76.25 88 GLN A C 1
ATOM 707 O O . GLN A 1 88 ? 8.542 -10.826 -0.297 1.00 76.25 88 GLN A O 1
ATOM 712 N N . PHE A 1 89 ? 6.363 -11.305 -0.532 1.00 75.50 89 PHE A N 1
ATOM 713 C CA . PHE A 1 89 ? 6.299 -12.166 0.651 1.00 75.50 89 PHE A CA 1
ATOM 714 C C . PHE A 1 89 ? 6.831 -13.559 0.280 1.00 75.50 89 PHE A C 1
ATOM 716 O O . PHE A 1 89 ? 6.518 -14.031 -0.816 1.00 75.50 89 PHE A O 1
ATOM 723 N N . PRO A 1 90 ? 7.552 -14.269 1.168 1.00 76.19 90 PRO A N 1
ATOM 724 C CA . PRO A 1 90 ? 7.933 -15.665 0.942 1.00 76.19 90 PRO A CA 1
ATOM 725 C C . PRO A 1 90 ? 6.697 -16.584 0.967 1.00 76.19 90 PRO A C 1
ATOM 727 O O . PRO A 1 90 ? 6.388 -17.248 1.954 1.00 76.19 90 PRO A O 1
ATOM 730 N N . TRP A 1 91 ? 5.944 -16.613 -0.132 1.00 74.31 91 TRP A N 1
ATOM 731 C CA . TRP A 1 91 ? 4.676 -17.337 -0.262 1.00 74.31 91 TRP A CA 1
ATOM 732 C C . TRP A 1 91 ? 4.833 -18.854 -0.067 1.00 74.31 91 TRP A C 1
ATOM 734 O O . TRP A 1 91 ? 3.922 -19.514 0.434 1.00 74.31 91 TRP A O 1
ATOM 744 N N . GLN A 1 92 ? 6.012 -19.393 -0.390 1.00 69.69 92 GLN A N 1
ATOM 745 C CA . GLN A 1 92 ? 6.380 -20.804 -0.237 1.00 69.69 92 GLN A CA 1
ATOM 746 C C . GLN A 1 92 ? 6.260 -21.284 1.218 1.00 69.69 92 GLN A C 1
ATOM 748 O O . GLN A 1 92 ? 5.841 -22.416 1.464 1.00 69.69 92 GLN A O 1
ATOM 753 N N . GLU A 1 93 ? 6.538 -20.414 2.195 1.00 70.19 93 GLU A N 1
ATOM 754 C CA . GLU A 1 93 ? 6.401 -20.732 3.624 1.00 70.19 93 GLU A CA 1
ATOM 755 C C . GLU A 1 93 ? 4.943 -21.044 4.014 1.00 70.19 93 GLU A C 1
ATOM 757 O O . GLU A 1 93 ? 4.691 -21.784 4.967 1.00 70.19 93 GLU A O 1
ATOM 762 N N . TYR A 1 94 ? 3.962 -20.560 3.244 1.00 63.31 94 TYR A N 1
ATOM 763 C CA . TYR A 1 94 ? 2.539 -20.788 3.509 1.00 63.31 94 TYR A CA 1
ATOM 764 C C . TYR A 1 94 ? 1.975 -22.040 2.855 1.00 63.31 94 TYR A C 1
ATOM 766 O O . TYR A 1 94 ? 0.970 -22.558 3.347 1.00 63.31 94 TYR A O 1
ATOM 774 N N . LEU A 1 95 ? 2.622 -22.580 1.818 1.00 64.06 95 LEU A N 1
ATOM 775 C CA . LEU A 1 95 ? 2.231 -23.878 1.260 1.00 64.06 95 LEU A CA 1
ATOM 776 C C . LEU A 1 95 ? 2.402 -25.011 2.284 1.00 64.06 95 LEU A C 1
ATOM 778 O O . LEU A 1 95 ? 1.662 -25.993 2.252 1.00 64.06 95 LEU A O 1
ATOM 782 N N . HIS A 1 96 ? 3.338 -24.858 3.226 1.00 57.31 96 HIS A N 1
ATOM 783 C CA . HIS A 1 96 ? 3.655 -25.866 4.239 1.00 57.31 96 HIS A CA 1
ATOM 784 C C . HIS A 1 96 ? 2.936 -25.666 5.590 1.00 57.31 96 HIS A C 1
ATOM 786 O O . HIS A 1 96 ? 3.005 -26.551 6.442 1.00 57.31 96 HIS A O 1
ATOM 792 N N . GLY A 1 97 ? 2.218 -24.550 5.793 1.00 51.00 97 GLY A N 1
ATOM 793 C CA . GLY A 1 97 ? 1.684 -24.138 7.105 1.00 51.00 97 GLY A CA 1
ATOM 794 C C . GLY A 1 97 ? 0.189 -23.787 7.171 1.00 51.00 97 GLY A C 1
ATOM 795 O O . GLY A 1 97 ? -0.279 -23.312 8.206 1.00 51.00 97 GLY A O 1
ATOM 796 N N . ALA A 1 98 ? -0.590 -24.010 6.109 1.00 47.28 98 ALA A N 1
ATOM 797 C CA . ALA A 1 98 ? -1.984 -23.554 5.983 1.00 47.28 98 ALA A CA 1
ATOM 798 C C . ALA A 1 98 ? -3.035 -24.307 6.844 1.00 47.28 98 ALA A C 1
ATOM 800 O O . ALA A 1 98 ? -4.115 -24.637 6.359 1.00 47.28 98 ALA A O 1
ATOM 801 N N . LYS A 1 99 ? -2.760 -24.571 8.129 1.00 45.19 99 LYS A N 1
ATOM 802 C CA . LYS A 1 99 ? -3.774 -25.070 9.084 1.00 45.19 99 LYS A CA 1
ATOM 803 C C . LYS A 1 99 ? -4.066 -24.167 10.286 1.00 45.19 99 LYS A C 1
ATOM 805 O O . LYS A 1 99 ? -5.012 -24.474 10.996 1.00 45.19 99 L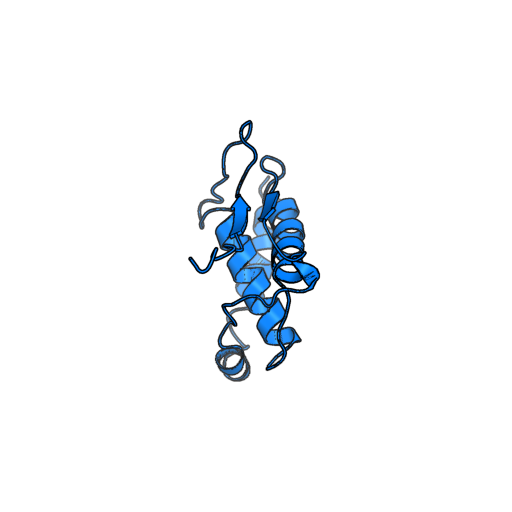YS A O 1
ATOM 810 N N . GLY A 1 100 ? -3.319 -23.082 10.513 1.00 43.91 100 GLY A N 1
ATOM 811 C CA . GLY A 1 100 ? -3.513 -22.253 11.718 1.00 43.91 100 GLY A CA 1
ATOM 812 C C . GLY A 1 100 ? -3.888 -20.789 11.489 1.00 43.91 100 GLY A C 1
ATOM 813 O O . GLY A 1 100 ? -4.604 -20.216 12.290 1.00 43.91 100 GLY A O 1
ATOM 814 N N . ASP A 1 101 ? -3.434 -20.167 10.401 1.00 50.59 101 ASP A N 1
ATOM 815 C CA . ASP A 1 101 ? -3.223 -18.706 10.429 1.00 50.59 101 ASP A CA 1
ATOM 816 C C . ASP A 1 101 ? -4.109 -17.908 9.452 1.00 50.59 101 ASP A C 1
ATOM 818 O O . ASP A 1 101 ? -3.882 -16.722 9.208 1.00 50.59 101 ASP A O 1
ATOM 822 N N . ILE A 1 102 ? -5.077 -18.574 8.813 1.00 49.69 102 ILE A N 1
ATOM 823 C CA . ILE A 1 102 ? -6.071 -17.947 7.919 1.00 49.69 102 ILE A CA 1
ATOM 824 C C . ILE A 1 102 ? -7.419 -17.811 8.649 1.00 49.69 102 ILE A C 1
ATOM 826 O O . ILE A 1 102 ? -8.039 -16.751 8.583 1.00 49.69 102 ILE A O 1
ATOM 830 N N . SER A 1 103 ? -7.829 -18.827 9.422 1.00 49.19 103 SER A N 1
ATOM 831 C CA . SER A 1 103 ? -9.069 -18.797 10.215 1.00 49.19 103 SER A CA 1
ATOM 832 C C . SER A 1 103 ? -9.028 -17.780 11.352 1.00 49.19 103 SER A C 1
ATOM 834 O O . SER A 1 103 ? -10.025 -17.109 11.609 1.00 49.19 103 SER A O 1
ATOM 836 N N . ASP A 1 104 ? -7.870 -17.617 11.994 1.00 49.56 104 ASP A N 1
ATOM 837 C CA . ASP A 1 104 ? -7.746 -16.810 13.211 1.00 49.56 104 ASP A CA 1
ATOM 838 C C . ASP A 1 104 ? -7.946 -15.311 12.960 1.00 49.56 104 ASP A C 1
ATOM 840 O O . ASP A 1 104 ? -8.312 -14.573 13.874 1.00 49.56 104 ASP A O 1
ATOM 844 N N . TYR A 1 105 ? -7.769 -14.848 11.719 1.00 51.81 105 TYR A N 1
ATOM 845 C CA . TYR A 1 105 ? -8.001 -13.452 11.347 1.00 51.81 105 TYR A CA 1
ATOM 846 C C . TYR A 1 105 ? -9.399 -13.207 10.767 1.00 51.81 105 TYR A C 1
ATOM 848 O O . TYR A 1 105 ? -9.974 -12.156 11.045 1.00 51.81 105 TYR A O 1
ATOM 856 N N . GLU A 1 106 ? -9.987 -14.165 10.040 1.00 50.09 106 GLU A N 1
ATOM 857 C CA . GLU A 1 106 ? -11.391 -14.078 9.601 1.00 50.09 106 GLU A CA 1
ATOM 858 C C . GLU A 1 106 ? -12.366 -14.134 10.784 1.00 50.09 106 GLU A C 1
ATOM 860 O O . GLU A 1 106 ? -13.388 -13.445 10.792 1.00 50.09 106 GLU A O 1
ATOM 865 N N . GLU A 1 107 ? -12.048 -14.919 11.817 1.00 49.59 107 GLU A N 1
ATOM 866 C CA . GLU A 1 107 ? -12.824 -14.938 13.056 1.00 49.59 107 GLU A CA 1
ATOM 867 C C . GLU A 1 107 ? -12.635 -13.643 13.869 1.00 49.59 107 GLU A C 1
ATOM 869 O O . GLU A 1 107 ? -13.550 -13.208 14.568 1.00 49.59 107 GLU A O 1
ATOM 874 N N . GLN A 1 108 ? -11.486 -12.969 13.736 1.00 47.66 108 GLN A N 1
ATOM 875 C CA . GLN A 1 108 ? -11.232 -11.670 14.370 1.00 47.66 108 GLN A CA 1
ATOM 876 C C . GLN A 1 108 ? -11.934 -10.498 13.669 1.00 47.66 108 GLN A C 1
ATOM 878 O O . GLN A 1 108 ? -12.464 -9.641 14.373 1.00 47.66 108 GLN A O 1
ATOM 883 N N . ASP A 1 109 ? -12.001 -10.473 12.334 1.00 48.28 109 ASP A N 1
ATOM 884 C CA . ASP A 1 109 ? -12.788 -9.481 11.571 1.00 48.28 109 ASP A CA 1
ATOM 885 C C . ASP 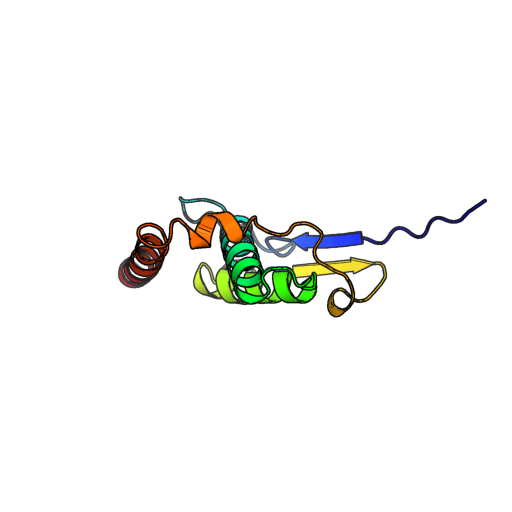A 1 109 ? -14.285 -9.608 11.908 1.00 48.28 109 ASP A C 1
ATOM 887 O O . ASP A 1 109 ? -14.962 -8.615 12.173 1.00 48.28 109 ASP A O 1
ATOM 891 N N . LYS A 1 110 ? -14.796 -10.846 12.001 1.00 50.38 110 LYS A N 1
ATOM 892 C CA . LYS A 1 110 ? -16.186 -11.112 12.409 1.00 50.38 110 LYS A CA 1
ATOM 893 C C . LYS A 1 110 ? -16.479 -10.680 13.846 1.00 50.38 110 LYS A C 1
ATOM 895 O O . LYS A 1 110 ? -17.602 -10.289 14.131 1.00 50.38 110 LYS A O 1
ATOM 900 N N . ARG A 1 111 ? -15.503 -10.744 14.758 1.00 46.34 111 ARG A N 1
ATOM 901 C CA . ARG A 1 111 ? -15.675 -10.296 16.153 1.00 46.34 111 ARG A CA 1
ATOM 902 C C . ARG A 1 111 ? -15.565 -8.779 16.307 1.00 46.34 111 ARG A C 1
ATOM 904 O O . ARG A 1 111 ? -16.299 -8.219 17.113 1.00 46.34 111 ARG A O 1
ATOM 911 N N . ALA A 1 112 ? -14.697 -8.119 15.540 1.00 45.91 112 ALA A N 1
ATOM 912 C CA . ALA A 1 112 ? -14.581 -6.660 15.545 1.00 45.91 112 ALA A CA 1
ATOM 913 C C . ALA A 1 112 ? -15.843 -5.980 14.982 1.00 45.91 112 ALA A C 1
ATOM 915 O O . ALA A 1 112 ? -16.299 -4.993 15.545 1.00 45.91 112 ALA A O 1
ATOM 916 N N . ALA A 1 113 ? -16.466 -6.563 13.953 1.00 45.59 113 ALA A N 1
ATOM 917 C CA . ALA A 1 113 ? -17.705 -6.056 13.355 1.00 45.59 113 ALA A CA 1
ATOM 918 C C . ALA A 1 113 ? -18.977 -6.259 14.213 1.00 45.59 113 ALA A C 1
ATOM 920 O O . ALA A 1 113 ? -20.033 -5.748 13.857 1.00 45.59 113 ALA A O 1
ATOM 921 N N . VAL A 1 114 ? -18.908 -7.026 15.309 1.00 49.69 114 VAL A N 1
ATOM 922 C CA . VAL A 1 114 ? -20.051 -7.318 16.205 1.00 49.69 114 VAL A CA 1
ATOM 923 C C . VAL A 1 114 ? -19.951 -6.547 17.534 1.00 49.69 114 VAL A C 1
ATOM 925 O O . VAL A 1 114 ? -20.903 -6.533 18.310 1.00 49.69 114 VAL A O 1
ATOM 928 N N . ALA A 1 115 ? -18.808 -5.912 17.814 1.00 44.91 115 ALA A N 1
ATOM 929 C CA . ALA A 1 115 ? -18.523 -5.236 19.084 1.00 44.91 115 ALA A CA 1
ATOM 930 C C . ALA A 1 115 ? -18.601 -3.693 19.029 1.00 44.91 115 ALA A C 1
ATOM 932 O O . ALA A 1 115 ? -18.347 -3.056 20.051 1.00 44.91 115 ALA A O 1
ATOM 933 N N . GLY A 1 116 ? -18.935 -3.111 17.872 1.00 38.06 116 GLY A N 1
ATOM 934 C CA . GLY A 1 116 ? -19.244 -1.685 17.684 1.00 38.06 116 GLY A CA 1
ATOM 935 C C . GLY A 1 116 ? -20.700 -1.496 17.291 1.00 38.06 116 GLY A C 1
ATOM 936 O O . GLY A 1 116 ? -21.278 -0.468 17.705 1.00 38.06 116 GLY A O 1
#

Sequence (116 aa):
SFAYQHEIYQISASKDDEEAVDTGKGGVLTASLRRTIRELSVTHGEEEYSIQDVFEGCKRRADKLSDLQELILQFHGMHPRYVAWPLQFPWQEYLHGAKGDISDYEEQDKRAAVAG

Foldseek 3Di:
DPPDDDKDKDKDQADPPADFDDLVVGTLQVVQLVVQLQVCCLVQVPDFFFPVSSQVSSQVRSVLRDPRGGMDMDIDDDDRRVHTDPDHDPNVVCVVPVPPDPVVVVVVSVVVVVPD

Radius of gyration: 16.34 Å; chains: 1; bounding box: 46×43×35 Å

Organism: NCBI:txid327968